Protein AF-A0AA96ZIG7-F1 (afdb_monomer_lite)

Sequence (56 aa):
MQTESEPEPARTTEQAAAYYKNCTEAKAAGAAPLHRGEPGYRSALDRDGDGIACEK

Structure (mmCIF, N/CA/C/O backbone):
data_AF-A0AA96ZIG7-F1
#
_entry.id   AF-A0AA96ZIG7-F1
#
loop_
_atom_site.group_PDB
_atom_site.id
_atom_site.type_symbol
_atom_site.label_atom_id
_atom_site.label_alt_id
_atom_site.label_comp_id
_atom_site.label_asym_id
_atom_site.label_entity_id
_atom_site.label_seq_id
_atom_site.pdbx_PDB_ins_code
_atom_site.Cartn_x
_atom_site.Cartn_y
_atom_site.Cartn_z
_atom_site.occupancy
_atom_site.B_iso_or_equiv
_atom_site.auth_seq_id
_atom_site.auth_comp_id
_atom_site.auth_asym_id
_atom_site.auth_atom_id
_atom_site.pdbx_PDB_model_num
ATOM 1 N N . MET A 1 1 ? -12.495 30.658 19.056 1.00 53.78 1 MET A N 1
ATOM 2 C CA . MET A 1 1 ? -13.512 30.222 18.074 1.00 53.78 1 MET A CA 1
ATOM 3 C C . MET A 1 1 ? -12.797 30.137 16.727 1.00 53.78 1 MET A C 1
ATOM 5 O O . MET A 1 1 ? -12.421 31.188 16.247 1.00 53.78 1 MET A O 1
ATOM 9 N N . GLN A 1 2 ? -12.416 28.992 16.150 1.00 45.66 2 GLN A N 1
ATOM 10 C CA . GLN A 1 2 ? -12.908 27.612 16.254 1.00 45.66 2 GLN A CA 1
ATOM 11 C C . GLN A 1 2 ? -11.890 26.616 16.848 1.00 45.66 2 GLN A C 1
ATOM 13 O O . GLN A 1 2 ? -10.768 26.477 16.376 1.00 45.66 2 GLN A O 1
ATOM 18 N N . THR A 1 3 ? -12.333 25.894 17.871 1.00 48.34 3 THR A N 1
ATOM 19 C CA . THR A 1 3 ? -12.010 24.480 18.073 1.00 48.34 3 THR A CA 1
ATOM 20 C C . THR A 1 3 ? -13.079 23.700 17.312 1.00 48.34 3 THR A C 1
ATOM 22 O O . THR A 1 3 ? -14.249 23.819 17.675 1.00 48.34 3 THR A O 1
ATOM 25 N N . GLU A 1 4 ? -12.713 22.963 16.265 1.00 48.84 4 GLU A N 1
ATOM 26 C CA . GLU A 1 4 ? -13.632 22.065 15.557 1.00 48.84 4 GLU A CA 1
ATOM 27 C C . GLU A 1 4 ? -13.254 20.616 15.880 1.00 48.84 4 GLU A C 1
ATOM 29 O O . GLU A 1 4 ? -12.237 20.093 15.428 1.00 48.84 4 GLU A O 1
ATOM 34 N N . SER A 1 5 ? -14.065 20.024 16.756 1.00 63.88 5 SER A N 1
ATOM 35 C CA . SER A 1 5 ? -14.345 18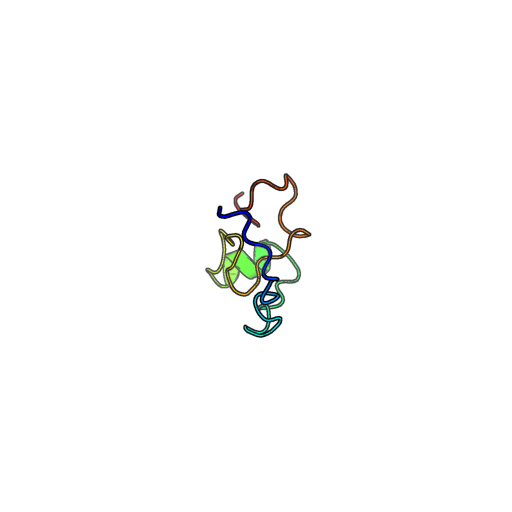.593 16.789 1.00 63.88 5 SER A CA 1
ATOM 36 C C . SER A 1 5 ? -15.348 18.286 15.680 1.00 63.88 5 SER A C 1
ATOM 38 O O . SER A 1 5 ? -16.417 18.884 15.703 1.00 63.88 5 SER A O 1
ATOM 40 N N . GLU A 1 6 ? -15.062 17.330 14.794 1.00 57.81 6 GLU A N 1
ATOM 41 C CA . GLU A 1 6 ? -16.076 16.505 14.109 1.00 57.81 6 GLU A CA 1
ATOM 42 C C . GLU A 1 6 ? -15.370 15.248 13.531 1.00 57.81 6 GLU A C 1
ATOM 44 O O . GLU A 1 6 ? -14.247 15.366 13.029 1.00 57.81 6 GLU A O 1
ATOM 49 N N . PRO A 1 7 ? -15.940 14.035 13.677 1.00 55.47 7 PRO A N 1
ATOM 50 C CA . PRO A 1 7 ? -15.214 12.766 13.582 1.00 55.47 7 PRO A CA 1
ATOM 51 C C . PRO A 1 7 ? -15.079 12.208 12.148 1.00 55.47 7 PRO A C 1
ATOM 53 O O . PRO A 1 7 ? -15.846 12.537 11.250 1.00 55.47 7 PRO A O 1
ATOM 56 N N . GLU A 1 8 ? -14.078 11.335 11.971 1.00 59.75 8 GLU A N 1
ATOM 57 C CA . GLU A 1 8 ? -13.805 10.429 10.836 1.00 59.75 8 GLU A CA 1
ATOM 58 C C . GLU A 1 8 ? -15.051 10.040 10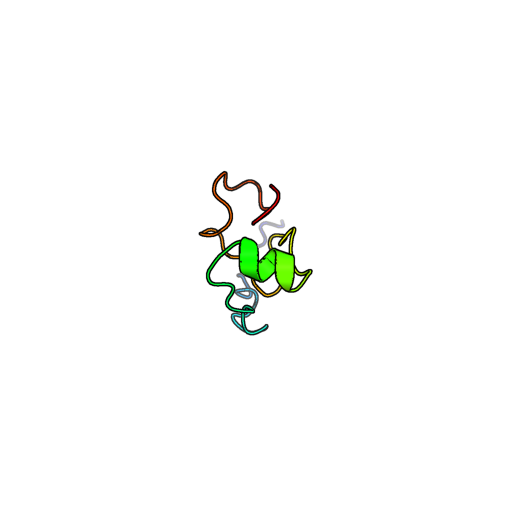.005 1.00 59.75 8 GLU A C 1
ATOM 60 O O . GLU A 1 8 ? -16.014 9.521 10.571 1.00 59.75 8 GLU A O 1
ATOM 65 N N . PRO A 1 9 ? -15.000 10.003 8.660 1.00 47.53 9 PRO A N 1
ATOM 66 C CA . PRO A 1 9 ? -15.241 8.728 8.044 1.00 47.53 9 PRO A CA 1
ATOM 67 C C . PRO A 1 9 ? -13.940 7.955 8.216 1.00 47.53 9 PRO A C 1
ATOM 69 O O . PRO A 1 9 ? -12.903 8.305 7.640 1.00 47.53 9 PRO A O 1
ATOM 72 N N . ALA A 1 10 ? -14.013 6.860 8.967 1.00 51.31 10 ALA A N 1
ATOM 73 C CA . ALA A 1 10 ? -13.340 5.653 8.543 1.00 51.31 10 ALA A CA 1
ATOM 74 C C . ALA A 1 10 ? -13.406 5.669 7.016 1.00 51.31 10 ALA A C 1
ATOM 76 O O . ALA A 1 10 ? -14.509 5.626 6.461 1.00 51.31 10 ALA A O 1
ATOM 77 N N . ARG A 1 11 ? -12.270 5.895 6.339 1.00 49.66 11 ARG A N 1
ATOM 78 C CA . ARG A 1 11 ? -12.196 5.738 4.889 1.00 49.66 11 ARG A CA 1
ATOM 79 C C . ARG A 1 11 ? -12.371 4.253 4.664 1.00 49.66 11 ARG A C 1
ATOM 81 O O . ARG A 1 11 ? -11.416 3.490 4.654 1.00 49.66 11 ARG A O 1
ATOM 88 N N . THR A 1 12 ? -13.645 3.899 4.681 1.00 42.69 12 THR A N 1
ATOM 89 C CA . THR A 1 12 ? -14.332 2.913 3.899 1.00 42.69 12 THR A CA 1
ATOM 90 C C . THR A 1 12 ? -13.413 1.753 3.599 1.00 42.69 12 THR A C 1
ATOM 92 O O . THR A 1 12 ? -12.589 1.779 2.689 1.00 42.69 12 THR A O 1
ATOM 95 N N . THR A 1 13 ? -13.611 0.723 4.399 1.00 49.84 13 THR A N 1
ATOM 96 C CA . THR A 1 13 ? -13.365 -0.698 4.173 1.00 49.84 13 THR A CA 1
ATOM 97 C C . THR A 1 13 ? -13.744 -1.231 2.769 1.00 49.84 13 THR A C 1
ATOM 99 O O . THR A 1 13 ? -14.058 -2.405 2.642 1.00 49.84 13 THR A O 1
ATOM 102 N N . GLU A 1 14 ? -13.750 -0.438 1.692 1.00 46.31 14 GLU A N 1
ATOM 103 C CA . GLU A 1 14 ? -14.701 -0.639 0.586 1.00 46.31 14 GLU A CA 1
ATOM 104 C C . GLU A 1 14 ? -14.140 -0.476 -0.829 1.00 46.31 14 GLU A C 1
ATOM 106 O O . GLU A 1 14 ? -14.882 -0.503 -1.805 1.00 46.31 14 GLU A O 1
ATOM 111 N N . GLN A 1 15 ? -12.828 -0.386 -0.993 1.00 45.25 15 GLN A N 1
ATOM 112 C CA . GLN A 1 15 ? -12.236 -0.817 -2.257 1.00 45.25 15 GLN A CA 1
ATOM 113 C C . GLN A 1 15 ? -11.511 -2.104 -1.962 1.00 45.25 15 GLN A C 1
ATOM 115 O O . GLN A 1 15 ? -10.301 -2.075 -1.774 1.00 45.25 15 GLN A O 1
ATOM 120 N N . ALA A 1 16 ? -12.306 -3.173 -1.790 1.00 45.69 16 ALA A N 1
ATOM 121 C CA . ALA A 1 16 ? -11.904 -4.572 -1.685 1.00 45.69 16 ALA A CA 1
ATOM 122 C C . ALA A 1 16 ? -10.396 -4.712 -1.869 1.00 45.69 16 ALA A C 1
ATOM 124 O O . ALA A 1 16 ? -9.927 -4.755 -3.007 1.00 45.69 16 ALA A O 1
ATOM 125 N N . ALA A 1 17 ? -9.660 -4.619 -0.752 1.00 55.41 17 ALA A N 1
ATOM 126 C CA . ALA A 1 17 ? -8.210 -4.595 -0.767 1.00 55.41 17 ALA A CA 1
ATOM 127 C C . ALA A 1 17 ? -7.792 -5.767 -1.636 1.00 55.41 17 ALA A C 1
ATOM 129 O O . ALA A 1 17 ? -8.076 -6.908 -1.265 1.00 55.41 17 ALA A O 1
ATOM 130 N N . ALA A 1 18 ? -7.240 -5.486 -2.819 1.00 59.91 18 ALA A N 1
ATOM 131 C CA . ALA A 1 18 ? -6.730 -6.523 -3.687 1.00 59.91 18 ALA A CA 1
ATOM 132 C C . ALA A 1 18 ? -5.751 -7.291 -2.804 1.00 59.91 18 ALA A C 1
ATOM 134 O O . ALA A 1 18 ? -4.760 -6.730 -2.331 1.00 59.91 18 ALA A O 1
ATOM 135 N N . TYR A 1 19 ? -6.169 -8.485 -2.375 1.00 67.19 19 TYR A N 1
ATOM 136 C CA . TYR A 1 19 ? -5.553 -9.127 -1.227 1.00 67.19 19 TYR A CA 1
ATOM 137 C C . TYR A 1 19 ? -4.284 -9.768 -1.741 1.00 67.19 19 TYR A C 1
ATOM 139 O O . TYR A 1 19 ? -4.265 -10.939 -2.104 1.00 67.19 19 TYR A O 1
ATOM 147 N N . TYR A 1 20 ? -3.230 -8.968 -1.810 1.00 74.00 20 TYR A N 1
ATOM 148 C CA . TYR A 1 20 ? -1.930 -9.454 -2.198 1.00 74.00 20 TYR A CA 1
ATOM 149 C C . TYR A 1 20 ? -1.368 -10.231 -1.020 1.00 74.00 20 TYR A C 1
ATOM 151 O O . TYR A 1 20 ? -1.134 -9.688 0.070 1.00 74.00 20 TYR A O 1
ATOM 159 N N . LYS A 1 21 ? -1.150 -11.534 -1.217 1.00 76.12 21 LYS A N 1
ATOM 160 C CA . LYS A 1 21 ? -0.506 -12.357 -0.183 1.00 76.12 21 LYS A CA 1
ATOM 161 C C . LYS A 1 21 ? 0.859 -11.785 0.186 1.00 76.12 21 LYS A C 1
ATOM 163 O O . LYS A 1 21 ? 1.231 -11.783 1.362 1.00 76.12 21 LYS A O 1
ATOM 168 N N . ASN A 1 22 ? 1.578 -11.274 -0.807 1.00 78.12 22 ASN A N 1
ATOM 169 C CA . ASN A 1 22 ? 2.932 -10.763 -0.690 1.00 78.12 22 ASN A CA 1
ATOM 170 C C . ASN A 1 22 ? 3.217 -9.679 -1.741 1.00 78.12 22 ASN A C 1
ATOM 172 O O . ASN A 1 22 ? 2.491 -9.508 -2.719 1.00 78.12 22 ASN A O 1
ATOM 176 N N . CYS A 1 23 ? 4.327 -8.971 -1.547 1.00 81.88 23 CYS A N 1
ATOM 177 C CA . CYS A 1 23 ? 4.781 -7.946 -2.479 1.00 81.88 23 CYS A CA 1
ATOM 178 C C . CYS A 1 23 ? 5.106 -8.471 -3.876 1.00 81.88 23 CYS A C 1
ATOM 180 O O . CYS A 1 23 ? 5.042 -7.715 -4.838 1.00 81.88 23 CYS A O 1
ATOM 182 N N . THR A 1 24 ? 5.427 -9.758 -4.009 1.00 84.25 24 THR A N 1
ATOM 183 C CA . THR A 1 24 ? 5.650 -10.395 -5.310 1.00 84.25 24 THR A CA 1
ATOM 184 C C . THR A 1 24 ? 4.377 -10.404 -6.148 1.00 84.25 24 THR A C 1
ATOM 186 O O . THR A 1 24 ? 4.431 -10.055 -7.320 1.00 84.25 24 THR A O 1
ATOM 189 N N . GLU A 1 25 ? 3.236 -10.749 -5.549 1.00 82.44 25 GLU A N 1
ATOM 190 C CA . GLU A 1 25 ? 1.937 -10.754 -6.225 1.00 82.44 25 GLU A CA 1
ATOM 191 C C . GLU A 1 25 ? 1.481 -9.329 -6.563 1.00 82.44 25 GLU A C 1
ATOM 193 O O . GLU A 1 25 ? 1.062 -9.077 -7.688 1.00 82.44 25 GLU A O 1
ATOM 198 N N . ALA A 1 26 ? 1.680 -8.374 -5.645 1.00 82.19 26 ALA A N 1
ATOM 199 C CA . ALA A 1 26 ? 1.409 -6.957 -5.902 1.00 82.19 26 ALA A CA 1
ATOM 200 C C . ALA A 1 26 ? 2.255 -6.405 -7.066 1.00 82.19 26 ALA A C 1
ATOM 202 O O . ALA A 1 26 ? 1.734 -5.723 -7.944 1.00 82.19 26 ALA A O 1
ATOM 203 N N . LYS A 1 27 ? 3.550 -6.743 -7.126 1.00 82.38 27 LYS A N 1
ATOM 204 C CA . LYS A 1 27 ? 4.436 -6.366 -8.243 1.00 82.38 27 LYS A CA 1
ATOM 205 C C . LYS A 1 27 ? 4.060 -7.051 -9.546 1.00 82.38 27 LYS A C 1
ATOM 207 O O . LYS A 1 27 ? 4.046 -6.399 -10.582 1.00 82.38 27 LYS A O 1
ATOM 212 N N . ALA A 1 28 ? 3.747 -8.344 -9.501 1.00 84.31 28 ALA A N 1
ATOM 213 C CA . ALA A 1 28 ? 3.334 -9.102 -10.679 1.00 84.31 28 ALA A CA 1
ATOM 214 C C . ALA A 1 28 ? 2.019 -8.568 -11.266 1.00 84.31 28 ALA A C 1
ATOM 216 O O . ALA A 1 28 ? 1.857 -8.546 -12.482 1.00 84.31 28 ALA A O 1
ATOM 217 N N . ALA A 1 29 ? 1.114 -8.091 -10.408 1.00 78.31 29 ALA A N 1
ATOM 218 C CA . ALA A 1 29 ? -0.115 -7.412 -10.803 1.00 78.31 29 ALA A CA 1
ATOM 219 C C . ALA A 1 29 ? 0.102 -5.955 -11.260 1.00 78.31 29 ALA A C 1
ATOM 221 O O . ALA A 1 29 ? -0.844 -5.323 -11.720 1.00 78.31 29 ALA A O 1
ATOM 222 N N . GLY A 1 30 ? 1.318 -5.408 -11.131 1.00 78.00 30 GLY A N 1
ATOM 223 C CA . GLY A 1 30 ? 1.605 -4.001 -11.425 1.00 78.00 30 GLY A CA 1
ATOM 224 C C . GLY A 1 30 ? 0.979 -3.020 -10.430 1.00 78.00 30 GLY A C 1
ATOM 225 O O . GLY A 1 30 ? 0.838 -1.846 -10.746 1.00 78.00 30 GLY A O 1
ATOM 226 N N . ALA A 1 31 ? 0.596 -3.497 -9.244 1.00 76.38 31 ALA A N 1
ATOM 227 C CA . ALA A 1 31 ? 0.010 -2.698 -8.171 1.00 76.38 31 ALA A CA 1
ATOM 228 C C . ALA A 1 31 ? 1.053 -2.158 -7.180 1.00 76.38 31 ALA A C 1
ATOM 230 O O . ALA A 1 31 ? 0.716 -1.370 -6.310 1.00 76.38 31 ALA A O 1
ATOM 231 N N . ALA A 1 32 ? 2.310 -2.602 -7.272 1.00 80.94 32 ALA A N 1
ATOM 232 C CA . ALA A 1 32 ? 3.405 -2.044 -6.486 1.00 80.94 32 ALA A CA 1
ATOM 233 C C . ALA A 1 32 ? 4.140 -0.934 -7.268 1.00 80.94 32 ALA A C 1
ATOM 235 O O . ALA A 1 32 ? 4.349 -1.104 -8.473 1.00 80.94 32 ALA A O 1
ATOM 236 N N . PRO A 1 33 ? 4.627 0.132 -6.602 1.00 82.56 33 PRO A N 1
ATOM 237 C CA . PRO A 1 33 ? 4.559 0.391 -5.158 1.00 82.56 33 PRO A CA 1
ATOM 238 C C . PRO A 1 33 ? 3.129 0.693 -4.687 1.00 82.56 33 PRO A C 1
ATOM 240 O O . PRO A 1 33 ? 2.425 1.470 -5.313 1.00 82.56 33 PRO A O 1
ATOM 243 N N . LEU A 1 34 ? 2.709 0.054 -3.593 1.00 82.25 34 LEU A N 1
ATOM 244 C CA . LEU A 1 34 ? 1.380 0.241 -3.015 1.00 82.25 34 LEU A CA 1
ATOM 245 C C . LEU A 1 34 ? 1.440 1.420 -2.054 1.00 82.25 34 LEU A C 1
ATOM 247 O O . LEU A 1 34 ? 2.130 1.344 -1.03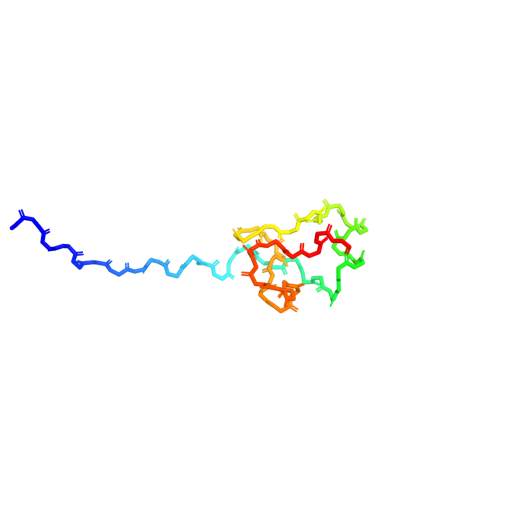7 1.00 82.25 34 LEU A O 1
ATOM 251 N N . HIS A 1 35 ? 0.698 2.484 -2.329 1.00 84.62 35 HIS A N 1
ATOM 252 C CA . HIS A 1 35 ? 0.694 3.659 -1.463 1.00 84.62 35 HIS A CA 1
ATOM 253 C C . HIS A 1 35 ? -0.438 3.637 -0.434 1.00 84.62 35 HIS A C 1
ATOM 255 O O . HIS A 1 35 ? -1.517 3.090 -0.665 1.00 84.62 35 HIS A O 1
ATOM 261 N N . ARG A 1 36 ? -0.219 4.276 0.723 1.00 79.81 36 ARG A N 1
ATOM 262 C CA . ARG A 1 36 ? -1.243 4.425 1.765 1.00 79.81 36 ARG A CA 1
ATOM 263 C C . ARG A 1 36 ? -2.500 5.094 1.200 1.00 79.81 36 ARG A C 1
ATOM 265 O O . ARG A 1 36 ? -2.513 6.291 0.927 1.00 79.81 36 ARG A O 1
ATOM 272 N N . GLY A 1 37 ? -3.574 4.315 1.092 1.00 74.56 37 GLY A N 1
ATOM 273 C CA . GLY A 1 37 ? -4.849 4.741 0.509 1.00 74.56 37 GLY A CA 1
ATOM 274 C C . GLY A 1 37 ? -5.186 4.076 -0.827 1.00 74.56 37 GLY A C 1
ATOM 275 O O . GLY A 1 37 ? -6.306 4.254 -1.294 1.00 74.56 37 GLY A O 1
ATOM 276 N N . GLU A 1 38 ? -4.272 3.298 -1.412 1.00 74.38 38 GLU A N 1
ATOM 277 C CA . GLU A 1 38 ?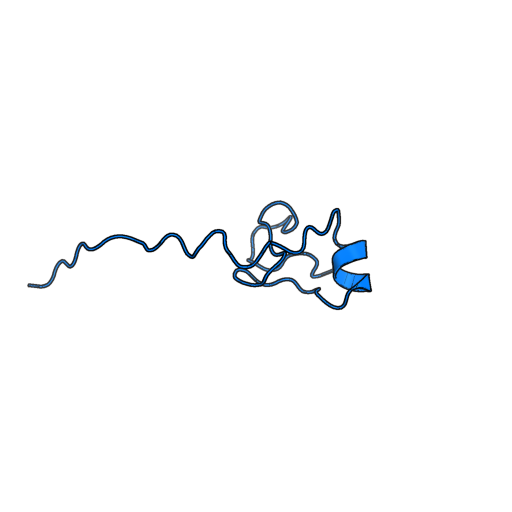 -4.552 2.474 -2.588 1.00 74.38 38 GLU A CA 1
ATOM 278 C C . GLU A 1 38 ? -5.168 1.111 -2.235 1.00 74.38 38 GLU A C 1
ATOM 280 O O . GLU A 1 38 ? -4.867 0.528 -1.183 1.00 74.38 38 GLU A O 1
ATOM 285 N N . PRO A 1 39 ? -6.005 0.555 -3.131 1.00 70.19 39 PRO A N 1
ATOM 286 C C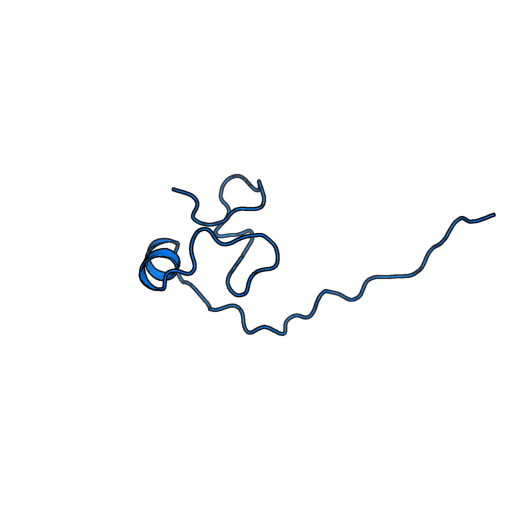A . PRO A 1 39 ? -6.569 -0.777 -2.964 1.00 70.19 39 PRO A CA 1
ATOM 287 C C . PRO A 1 39 ? -5.464 -1.842 -2.965 1.00 70.19 39 PRO A C 1
ATOM 289 O O . PRO A 1 39 ? -4.785 -2.075 -3.961 1.00 70.19 39 PRO A O 1
ATOM 292 N N . GLY A 1 40 ? -5.302 -2.515 -1.825 1.00 75.25 40 GLY A N 1
ATOM 293 C CA . GLY A 1 40 ? -4.266 -3.531 -1.607 1.00 75.25 40 GLY A CA 1
ATOM 294 C C . GLY A 1 40 ? -3.111 -3.067 -0.719 1.00 75.25 40 GLY A C 1
ATOM 295 O O . GLY A 1 40 ? -2.351 -3.912 -0.239 1.00 75.25 40 GLY A O 1
ATOM 296 N N . TYR A 1 41 ? -3.010 -1.766 -0.412 1.00 79.31 41 TYR A N 1
ATOM 297 C CA . TYR A 1 41 ? -2.104 -1.298 0.633 1.00 79.31 41 TYR A CA 1
ATOM 298 C C . TYR A 1 41 ? -2.546 -1.851 1.986 1.00 79.31 41 TYR A C 1
ATOM 300 O O . TYR A 1 41 ? -3.685 -1.674 2.424 1.00 79.31 41 TYR A O 1
ATOM 308 N N . ARG A 1 42 ? -1.611 -2.499 2.679 1.00 77.19 42 ARG A N 1
ATOM 309 C CA . ARG A 1 42 ? -1.770 -2.877 4.080 1.00 77.19 42 ARG A CA 1
ATOM 310 C C . ARG A 1 42 ? -0.507 -2.503 4.836 1.00 77.19 42 ARG A C 1
ATOM 312 O O . ARG A 1 42 ? 0.593 -2.806 4.378 1.00 77.19 42 ARG A O 1
ATOM 319 N N . SER A 1 43 ? -0.672 -1.975 6.045 1.00 77.69 43 SER A N 1
ATOM 320 C CA . SER A 1 43 ? 0.440 -1.672 6.955 1.00 77.69 43 SER A CA 1
ATOM 321 C C . SER A 1 43 ? 1.271 -2.910 7.324 1.00 77.69 43 SER A C 1
ATOM 323 O O . SER A 1 43 ? 2.350 -2.783 7.868 1.00 77.69 43 SER A O 1
ATOM 325 N N . ALA A 1 44 ? 0.776 -4.122 7.038 1.00 78.19 44 ALA A N 1
ATOM 326 C CA . ALA A 1 44 ? 1.522 -5.371 7.198 1.00 78.19 44 ALA A CA 1
ATOM 327 C C . ALA A 1 44 ? 2.425 -5.735 5.993 1.00 78.19 44 ALA A C 1
ATOM 329 O O . ALA A 1 44 ? 3.233 -6.652 6.107 1.00 78.19 44 ALA A O 1
ATOM 330 N N . LEU A 1 45 ? 2.253 -5.107 4.818 1.00 79.06 45 LEU A N 1
ATOM 331 C CA . LEU A 1 45 ? 3.194 -5.208 3.680 1.00 79.06 45 LEU A CA 1
ATOM 332 C C . LEU A 1 45 ? 4.273 -4.132 3.755 1.00 79.06 45 LEU A C 1
ATOM 334 O O . LEU A 1 45 ? 5.367 -4.324 3.233 1.00 79.06 45 LEU A O 1
ATOM 338 N N . ASP A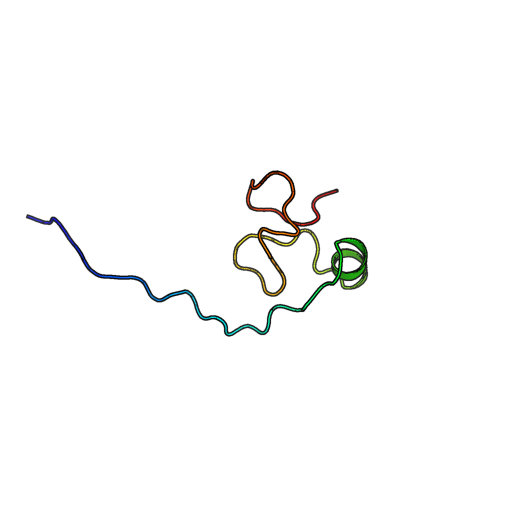 1 46 ? 3.929 -3.015 4.376 1.00 82.50 46 ASP A N 1
ATOM 339 C CA . ASP A 1 46 ? 4.809 -1.903 4.678 1.00 82.50 46 ASP A CA 1
ATOM 340 C C . ASP A 1 46 ? 5.668 -2.267 5.903 1.00 82.50 46 ASP A C 1
ATOM 342 O O . ASP A 1 46 ? 5.193 -2.277 7.038 1.00 82.50 46 ASP A O 1
ATOM 346 N N . ARG A 1 47 ? 6.913 -2.700 5.665 1.00 79.00 47 ARG A N 1
ATOM 347 C CA . ARG A 1 47 ? 7.777 -3.231 6.734 1.00 79.00 47 ARG A CA 1
ATOM 348 C C . ARG A 1 47 ? 8.374 -2.120 7.595 1.00 79.00 47 ARG A C 1
ATOM 350 O O . ARG A 1 47 ? 8.717 -2.372 8.749 1.00 79.00 47 ARG A O 1
ATOM 357 N N . ASP A 1 48 ? 8.534 -0.936 7.028 1.00 82.69 48 ASP A N 1
ATOM 358 C CA . ASP A 1 48 ? 9.171 0.221 7.649 1.00 82.69 48 ASP A CA 1
ATOM 359 C C . ASP A 1 48 ? 8.171 1.308 8.077 1.00 82.69 48 ASP A C 1
ATOM 361 O O . ASP A 1 48 ? 8.492 2.127 8.938 1.00 82.69 48 ASP A O 1
ATOM 365 N N . GLY A 1 49 ? 6.924 1.232 7.615 1.00 81.75 49 GLY A N 1
ATOM 366 C CA . GLY A 1 49 ? 5.809 2.065 8.057 1.00 81.75 49 GLY A CA 1
ATOM 367 C C . GLY A 1 49 ? 5.790 3.457 7.429 1.00 81.75 49 GLY A C 1
ATOM 368 O O . GLY A 1 49 ? 5.100 4.347 7.943 1.00 81.75 49 GLY A O 1
ATOM 369 N N . ASP A 1 50 ? 6.541 3.672 6.353 1.00 84.62 50 ASP A N 1
ATOM 370 C CA . ASP A 1 50 ? 6.675 4.963 5.681 1.00 84.62 50 ASP A CA 1
ATOM 371 C C . ASP A 1 50 ? 5.402 5.353 4.903 1.00 84.62 50 ASP A C 1
ATOM 373 O O . ASP A 1 50 ? 5.154 6.534 4.646 1.00 84.62 50 ASP A O 1
ATOM 377 N N . GLY A 1 51 ? 4.524 4.385 4.623 1.00 83.50 51 GLY A N 1
ATOM 378 C CA . GLY A 1 51 ? 3.340 4.576 3.796 1.00 83.50 51 GLY A CA 1
ATOM 379 C C . GLY A 1 51 ? 3.450 3.970 2.400 1.00 83.50 51 GLY A C 1
ATOM 380 O O . GLY A 1 51 ? 2.516 4.170 1.615 1.00 83.50 51 GLY A O 1
ATOM 381 N N . ILE A 1 52 ? 4.527 3.242 2.086 1.00 85.00 52 ILE A N 1
ATOM 382 C CA . ILE A 1 52 ? 4.765 2.617 0.786 1.00 85.00 52 ILE A CA 1
ATOM 383 C C . ILE A 1 52 ? 5.032 1.119 0.975 1.00 85.00 52 ILE A C 1
ATOM 385 O O . ILE A 1 52 ? 6.129 0.643 1.240 1.00 85.00 52 ILE A O 1
ATOM 389 N N . ALA A 1 53 ? 4.003 0.310 0.749 1.00 83.88 53 ALA A N 1
ATOM 390 C CA . ALA A 1 53 ? 4.172 -1.131 0.709 1.00 83.88 53 ALA A CA 1
ATOM 391 C C . ALA A 1 53 ? 4.859 -1.561 -0.600 1.00 83.88 53 ALA A C 1
ATOM 393 O O . ALA A 1 53 ? 4.526 -1.103 -1.694 1.00 83.88 53 ALA A O 1
ATOM 394 N N . CYS A 1 54 ? 5.766 -2.539 -0.502 1.00 84.00 54 CYS A N 1
ATOM 395 C CA . CYS A 1 54 ? 6.361 -3.222 -1.658 1.00 84.00 54 CYS A CA 1
ATOM 396 C C . CYS A 1 54 ? 7.259 -2.357 -2.561 1.00 84.00 54 CYS A C 1
ATOM 398 O O . CYS A 1 54 ? 7.417 -2.656 -3.745 1.00 84.00 54 CYS A O 1
ATOM 400 N N . GLU A 1 55 ? 7.891 -1.336 -1.987 1.00 76.62 55 GLU A N 1
ATOM 401 C CA . GLU A 1 55 ? 8.835 -0.425 -2.645 1.00 76.62 55 GLU A CA 1
ATOM 402 C C . GLU A 1 55 ? 10.112 -1.082 -3.214 1.00 76.62 55 GLU A C 1
ATOM 404 O O . GLU A 1 55 ? 10.712 -0.542 -4.144 1.00 76.62 55 GLU A O 1
ATOM 409 N N . LYS A 1 56 ? 10.534 -2.246 -2.694 1.00 61.81 56 LYS A N 1
ATOM 410 C CA . LYS A 1 56 ? 11.791 -2.933 -3.063 1.00 61.81 56 LYS A CA 1
ATOM 411 C C . LYS A 1 56 ? 11.632 -4.433 -3.204 1.00 61.81 56 LYS A C 1
ATOM 413 O O . LYS A 1 56 ? 10.740 -5.008 -2.541 1.00 61.81 56 LYS A O 1
#

Secondary structure (DSSP, 8-state):
------------S-S-----SSHHHHHHTT-PSEETTSTT--TTT-SS-SSEET--

pLDDT: mean 70.25, std 13.94, range [42.69, 85.0]

Radius of gyration: 14.45 Å; chains: 1; bounding box: 28×43×30 Å

Foldseek 3Di:
DDPDDDDDDPPDPPPQQPQDPALVSCVVVVNPQPFQPDRNDDCVQVPPNPRTGNPD